Protein AF-A0A224YQB5-F1 (afdb_monomer)

Structure (mmCIF, N/CA/C/O backbone):
data_AF-A0A224YQB5-F1
#
_entry.id   AF-A0A224YQB5-F1
#
loop_
_atom_site.group_PDB
_atom_site.id
_atom_site.type_symbol
_atom_site.label_atom_id
_atom_site.label_alt_id
_atom_site.label_comp_id
_atom_site.label_asym_id
_atom_site.label_entity_id
_atom_site.label_seq_id
_atom_site.pdbx_PDB_ins_code
_atom_site.Cartn_x
_atom_site.Cartn_y
_atom_site.Cartn_z
_atom_site.occupancy
_atom_site.B_iso_or_equiv
_atom_site.auth_seq_id
_atom_site.auth_comp_id
_atom_site.auth_asym_id
_atom_site.auth_atom_id
_atom_site.pdbx_PDB_model_num
ATOM 1 N N . MET A 1 1 ? -9.795 5.577 -16.938 1.00 81.62 1 MET A N 1
ATOM 2 C CA . MET A 1 1 ? -8.375 5.188 -16.818 1.00 81.62 1 MET A CA 1
ATOM 3 C C . MET A 1 1 ? -7.504 6.435 -16.796 1.00 81.62 1 MET A C 1
ATOM 5 O O . MET A 1 1 ? -7.790 7.373 -17.534 1.00 81.62 1 MET A O 1
ATOM 9 N N . MET A 1 2 ? -6.514 6.483 -15.911 1.00 91.94 2 MET A N 1
ATOM 10 C CA . MET A 1 2 ? -5.370 7.395 -15.961 1.00 91.94 2 MET A CA 1
ATOM 11 C C . MET A 1 2 ? -4.229 6.690 -16.686 1.00 91.94 2 MET A C 1
ATOM 13 O O . MET A 1 2 ? -4.055 5.484 -16.517 1.00 91.94 2 MET A O 1
ATOM 17 N N . TYR A 1 3 ? -3.491 7.443 -17.493 1.00 94.44 3 TYR A N 1
ATOM 18 C CA . TYR A 1 3 ? -2.307 6.968 -18.189 1.00 94.44 3 TYR A CA 1
ATOM 19 C C . TYR A 1 3 ? -1.195 7.997 -18.035 1.00 94.44 3 TYR A C 1
ATOM 21 O O . TYR A 1 3 ? -1.427 9.185 -18.264 1.00 94.44 3 TYR A O 1
ATOM 29 N N . GLU A 1 4 ? -0.008 7.531 -17.672 1.00 93.75 4 GLU A N 1
ATOM 30 C CA . GLU A 1 4 ? 1.204 8.340 -17.619 1.00 93.75 4 GLU A CA 1
ATOM 31 C C . GLU A 1 4 ? 2.412 7.464 -17.960 1.00 93.75 4 GLU A C 1
ATOM 33 O O . GLU A 1 4 ? 2.457 6.288 -17.600 1.00 93.75 4 GLU A O 1
ATOM 38 N N . GLN A 1 5 ? 3.392 8.024 -18.669 1.00 95.31 5 GLN A N 1
ATOM 39 C CA . GLN A 1 5 ? 4.667 7.359 -18.913 1.00 95.31 5 GLN A CA 1
ATOM 40 C C . GLN A 1 5 ? 5.802 8.253 -18.423 1.00 95.31 5 GLN A C 1
ATOM 42 O O . GLN A 1 5 ? 6.135 9.249 -19.060 1.00 95.31 5 GLN A O 1
ATOM 47 N N . THR A 1 6 ? 6.388 7.903 -17.282 1.00 93.94 6 THR A N 1
ATOM 48 C CA . THR A 1 6 ? 7.445 8.692 -16.638 1.00 93.94 6 THR A CA 1
ATOM 49 C C . THR A 1 6 ? 8.307 7.812 -15.733 1.00 93.94 6 THR A C 1
ATOM 51 O O . THR A 1 6 ? 8.138 6.594 -15.697 1.00 93.94 6 THR A O 1
ATOM 54 N N . TYR A 1 7 ? 9.273 8.412 -15.041 1.00 93.81 7 TYR A N 1
ATOM 55 C CA . TYR A 1 7 ? 10.145 7.712 -14.110 1.00 93.81 7 TYR A CA 1
ATOM 56 C C . TYR A 1 7 ? 9.524 7.636 -12.715 1.00 93.81 7 TYR A C 1
ATOM 58 O O . TYR A 1 7 ? 9.270 8.665 -12.092 1.00 93.81 7 TYR A O 1
ATOM 66 N N . TYR A 1 8 ? 9.350 6.417 -12.209 1.00 94.19 8 TYR A N 1
ATOM 67 C CA . TYR A 1 8 ? 8.934 6.154 -10.831 1.00 94.19 8 TYR A CA 1
ATOM 68 C C . TYR A 1 8 ? 9.908 5.198 -10.156 1.00 94.19 8 TYR A C 1
ATOM 70 O O . TYR A 1 8 ? 10.579 4.403 -10.822 1.00 94.19 8 TYR A O 1
ATOM 78 N N . LYS A 1 9 ? 9.944 5.248 -8.824 1.00 94.00 9 LYS A N 1
ATOM 79 C CA . LYS A 1 9 ? 10.593 4.208 -8.032 1.00 94.00 9 LYS A CA 1
ATOM 80 C C . LYS A 1 9 ? 9.718 2.964 -8.047 1.00 94.00 9 LYS A C 1
ATOM 82 O O . LYS A 1 9 ? 8.535 3.023 -7.711 1.00 94.00 9 LYS A O 1
ATOM 87 N N . MET A 1 10 ? 10.317 1.853 -8.444 1.00 92.56 10 MET A N 1
ATOM 88 C CA . MET A 1 10 ? 9.663 0.558 -8.536 1.00 92.56 10 MET A CA 1
ATOM 89 C C . MET A 1 10 ? 10.516 -0.488 -7.821 1.00 92.56 10 MET A C 1
ATOM 91 O O . MET A 1 10 ? 11.746 -0.414 -7.832 1.00 92.56 10 MET A O 1
ATOM 95 N N . GLY A 1 11 ? 9.853 -1.466 -7.221 1.00 91.56 11 GLY A N 1
ATOM 96 C CA . GLY A 1 11 ? 10.465 -2.612 -6.562 1.00 91.56 11 GLY A CA 1
ATOM 97 C C . GLY A 1 11 ? 9.687 -3.876 -6.896 1.00 91.56 11 GLY A C 1
ATOM 98 O O . GLY A 1 11 ? 8.510 -3.823 -7.256 1.00 91.56 11 GLY A O 1
ATOM 99 N N . ARG A 1 12 ? 10.348 -5.025 -6.806 1.00 90.44 12 ARG A N 1
ATOM 100 C CA . ARG A 1 12 ? 9.719 -6.337 -6.976 1.00 90.44 12 ARG A CA 1
ATOM 101 C C . ARG A 1 12 ? 10.086 -7.203 -5.787 1.00 90.44 12 ARG A C 1
ATOM 103 O O . ARG A 1 12 ? 11.215 -7.127 -5.309 1.00 90.44 12 ARG A O 1
ATOM 110 N N . SER A 1 13 ? 9.140 -8.009 -5.334 1.00 89.38 13 SER A N 1
ATOM 111 C CA . SER A 1 13 ? 9.398 -9.078 -4.378 1.00 89.38 13 SER A CA 1
ATOM 112 C C . SER A 1 13 ? 8.951 -10.380 -5.017 1.00 89.38 13 SER A C 1
ATOM 114 O O . SER A 1 13 ? 7.765 -10.565 -5.284 1.00 89.38 13 SER A O 1
ATOM 116 N N . GLU A 1 14 ? 9.916 -11.250 -5.308 1.00 86.69 14 GLU A N 1
ATOM 117 C CA . GLU A 1 14 ? 9.634 -12.598 -5.805 1.00 86.69 14 GLU A CA 1
ATOM 118 C C . GLU A 1 14 ? 8.997 -13.455 -4.709 1.00 86.69 14 GLU A C 1
ATOM 120 O O . GLU A 1 14 ? 8.071 -14.202 -4.995 1.00 86.69 14 GLU A O 1
ATOM 125 N N . GLU A 1 15 ? 9.419 -13.270 -3.453 1.00 85.06 15 GLU A N 1
ATOM 126 C CA . GLU A 1 15 ? 8.880 -13.972 -2.283 1.00 85.06 15 GLU A CA 1
ATOM 127 C C . GLU A 1 15 ? 7.386 -13.700 -2.072 1.00 85.06 15 GLU A C 1
ATOM 129 O O . GLU A 1 15 ? 6.620 -14.621 -1.813 1.00 85.06 15 GLU A O 1
ATOM 134 N N . LEU A 1 16 ? 6.960 -12.444 -2.228 1.00 86.81 16 LEU A N 1
ATOM 135 C CA . LEU A 1 16 ? 5.549 -12.057 -2.108 1.00 86.81 16 LEU A CA 1
ATOM 136 C C . LEU A 1 16 ? 4.793 -12.149 -3.440 1.00 86.81 16 LEU A C 1
ATOM 138 O O . LEU 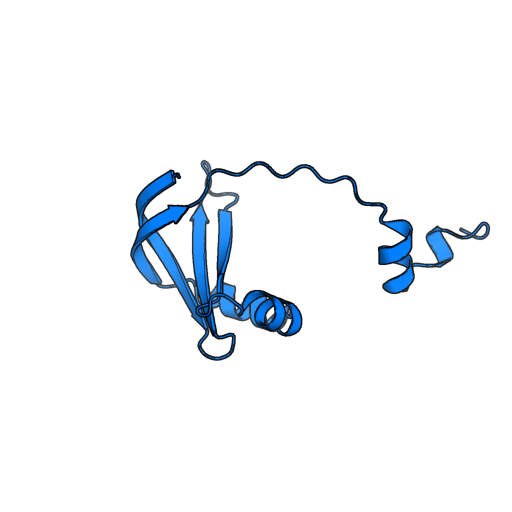A 1 16 ? 3.586 -11.937 -3.471 1.00 86.81 16 LEU A O 1
ATOM 142 N N . GLY A 1 17 ? 5.494 -12.376 -4.553 1.00 90.69 17 GLY A N 1
ATOM 143 C CA . GLY A 1 17 ? 4.897 -12.357 -5.886 1.00 90.69 17 GLY A CA 1
ATOM 144 C C . GLY A 1 17 ? 4.274 -11.005 -6.263 1.00 90.69 17 GLY A C 1
ATOM 145 O O . GLY A 1 17 ? 3.238 -10.977 -6.926 1.00 90.69 17 GLY A O 1
ATOM 146 N N . VAL A 1 18 ? 4.882 -9.880 -5.863 1.00 93.88 18 VAL A N 1
ATOM 147 C CA . VAL A 1 18 ? 4.341 -8.526 -6.112 1.00 93.88 18 VAL A CA 1
ATOM 148 C C . VAL A 1 18 ? 5.309 -7.611 -6.853 1.00 93.88 18 VAL A C 1
ATOM 150 O O . VAL A 1 18 ? 6.532 -7.677 -6.698 1.00 93.88 18 VAL A O 1
ATOM 153 N N . THR A 1 19 ? 4.731 -6.668 -7.592 1.00 92.75 19 THR A N 1
ATOM 154 C CA . THR A 1 19 ? 5.404 -5.471 -8.095 1.00 92.75 19 THR A CA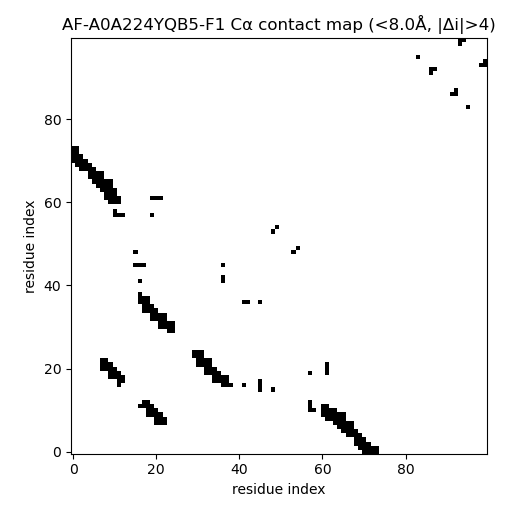 1
ATOM 155 C C . THR A 1 19 ? 4.871 -4.247 -7.357 1.00 92.75 19 THR A C 1
ATOM 157 O O . THR A 1 19 ? 3.666 -4.012 -7.319 1.00 92.75 19 THR A O 1
ATOM 160 N N . ALA A 1 20 ? 5.765 -3.446 -6.783 1.00 94.44 20 ALA A N 1
ATOM 161 C CA . ALA A 1 20 ? 5.423 -2.234 -6.052 1.00 94.44 20 ALA A CA 1
ATOM 162 C C . ALA A 1 20 ? 5.903 -0.971 -6.778 1.00 94.44 20 ALA A C 1
ATOM 164 O O . ALA A 1 20 ? 6.980 -0.961 -7.377 1.00 94.44 20 ALA A O 1
ATOM 165 N N . LEU A 1 21 ? 5.113 0.100 -6.705 1.00 94.88 21 LEU A N 1
ATOM 166 C CA . LEU A 1 21 ? 5.368 1.384 -7.360 1.00 94.88 21 LEU A CA 1
ATOM 167 C C . LEU A 1 21 ? 5.072 2.543 -6.402 1.00 94.88 21 LEU A C 1
ATOM 169 O O . LEU A 1 21 ? 3.997 2.590 -5.807 1.00 94.88 21 LEU A O 1
ATOM 173 N N . GLU A 1 22 ? 5.988 3.506 -6.300 1.00 94.81 22 GLU A N 1
ATOM 174 C CA . GLU A 1 22 ? 5.785 4.739 -5.532 1.00 94.81 22 GLU A CA 1
ATOM 175 C C . GLU A 1 22 ? 5.413 5.911 -6.455 1.00 94.81 22 GLU A C 1
ATOM 177 O O . GLU A 1 22 ? 6.186 6.294 -7.337 1.00 94.81 22 GLU A O 1
ATOM 182 N N . ILE A 1 23 ? 4.253 6.528 -6.212 1.00 93.50 23 ILE A N 1
ATOM 183 C CA . ILE A 1 23 ? 3.780 7.727 -6.917 1.00 93.50 23 ILE A CA 1
ATOM 184 C C . ILE A 1 23 ? 3.850 8.928 -5.959 1.00 93.50 23 ILE A C 1
ATOM 186 O O . ILE A 1 23 ? 3.033 9.024 -5.039 1.00 93.50 23 ILE A O 1
ATOM 190 N N . PRO A 1 24 ? 4.799 9.863 -6.135 1.00 93.19 24 PRO A N 1
ATOM 191 C CA . PRO A 1 24 ? 4.931 11.017 -5.252 1.00 93.19 24 PRO A CA 1
ATOM 192 C C . PRO A 1 24 ? 3.828 12.055 -5.494 1.00 93.19 24 PRO A C 1
ATOM 194 O O . PRO A 1 24 ? 3.514 12.399 -6.635 1.00 93.19 24 PRO A O 1
ATOM 197 N N . TYR A 1 25 ? 3.284 12.623 -4.417 1.00 93.19 25 TYR A N 1
ATOM 198 C CA . TYR A 1 25 ? 2.390 13.775 -4.502 1.00 93.19 25 TYR A CA 1
ATOM 199 C C . TYR A 1 25 ? 3.162 15.093 -4.542 1.00 93.19 25 TYR A C 1
ATOM 201 O O . TYR A 1 25 ? 4.332 15.206 -4.156 1.00 93.19 25 TYR A O 1
ATOM 209 N N . ARG A 1 26 ? 2.468 16.145 -4.984 1.00 91.88 26 ARG A N 1
ATOM 210 C CA . ARG A 1 26 ? 3.021 17.498 -5.020 1.00 91.88 26 ARG A CA 1
ATOM 211 C C . ARG A 1 26 ? 3.481 17.927 -3.624 1.00 91.88 26 ARG A C 1
ATOM 213 O O . ARG A 1 26 ? 2.735 17.838 -2.655 1.00 91.88 26 ARG A O 1
ATOM 220 N N . GLY A 1 27 ? 4.701 18.454 -3.550 1.00 89.94 27 GLY A N 1
ATOM 221 C CA . GLY A 1 27 ? 5.302 18.943 -2.308 1.00 89.94 27 GLY A CA 1
ATOM 222 C C . GLY A 1 27 ? 6.204 17.935 -1.596 1.00 89.94 27 GLY A C 1
ATOM 223 O O . GLY A 1 27 ? 6.819 18.311 -0.605 1.00 89.94 27 GLY A O 1
ATOM 224 N N . GLY A 1 28 ? 6.316 16.694 -2.090 1.00 86.88 28 GLY A N 1
ATOM 225 C CA . GLY A 1 28 ? 7.358 15.744 -1.672 1.00 86.88 28 GLY A CA 1
ATOM 226 C C . GLY A 1 28 ? 7.255 15.241 -0.229 1.00 86.88 28 GLY A C 1
ATOM 227 O O . GLY A 1 28 ? 8.214 14.675 0.282 1.00 86.88 28 GLY A O 1
ATOM 228 N N . LYS A 1 29 ? 6.118 15.465 0.439 1.00 92.19 29 LYS A N 1
ATOM 229 C CA . LYS A 1 29 ? 5.872 15.019 1.821 1.00 92.19 29 LYS A CA 1
ATOM 230 C C . LYS A 1 29 ? 5.135 13.688 1.903 1.00 92.19 29 LYS A C 1
ATOM 232 O O . LYS A 1 29 ? 5.186 13.033 2.936 1.00 92.19 29 LYS A O 1
ATOM 237 N N . THR A 1 30 ? 4.412 13.326 0.849 1.00 93.81 30 THR A N 1
ATOM 238 C CA . THR A 1 30 ? 3.591 12.120 0.792 1.00 93.81 30 THR A CA 1
ATOM 239 C C . THR A 1 30 ? 3.716 11.470 -0.577 1.00 93.81 30 THR A C 1
ATOM 241 O O . THR A 1 30 ? 3.921 12.140 -1.595 1.00 93.81 30 THR A O 1
ATOM 244 N N . SER A 1 31 ? 3.562 10.156 -0.599 1.00 94.19 31 SER A N 1
ATOM 245 C CA . SER A 1 31 ? 3.493 9.348 -1.807 1.00 94.19 31 SER A CA 1
ATOM 246 C C . SER A 1 31 ? 2.440 8.259 -1.634 1.00 94.19 31 SER A C 1
ATOM 248 O O . SER A 1 31 ? 2.059 7.907 -0.517 1.00 94.19 31 SER A O 1
ATOM 250 N N . MET A 1 32 ? 1.918 7.772 -2.753 1.00 93.81 32 MET A N 1
ATOM 251 C CA . MET A 1 32 ? 1.063 6.596 -2.808 1.00 93.81 32 MET A CA 1
ATOM 252 C C . MET A 1 32 ? 1.928 5.394 -3.180 1.00 93.81 32 MET A C 1
ATOM 254 O O . MET A 1 32 ? 2.559 5.396 -4.236 1.00 93.81 32 MET A O 1
ATOM 258 N N . LEU A 1 33 ? 1.939 4.373 -2.323 1.00 94.25 33 LEU A N 1
ATOM 259 C CA . LEU A 1 33 ? 2.530 3.076 -2.629 1.00 94.25 33 LEU A CA 1
ATOM 260 C C . LEU A 1 33 ? 1.447 2.161 -3.200 1.00 94.25 33 LEU A C 1
ATOM 262 O O . LEU A 1 33 ? 0.457 1.878 -2.530 1.00 94.25 33 LEU A O 1
ATOM 266 N N . ILE A 1 34 ? 1.641 1.700 -4.431 1.00 94.25 34 ILE A N 1
ATOM 267 C CA . ILE A 1 34 ? 0.781 0.702 -5.070 1.00 94.25 34 ILE A CA 1
ATOM 268 C C . ILE A 1 34 ? 1.505 -0.636 -5.015 1.00 94.25 34 ILE A C 1
ATOM 270 O O . ILE A 1 34 ? 2.623 -0.737 -5.512 1.00 94.25 34 ILE A O 1
ATOM 274 N N . ILE A 1 35 ? 0.860 -1.648 -4.439 1.00 94.38 35 ILE A N 1
ATOM 275 C CA . ILE A 1 35 ? 1.332 -3.035 -4.425 1.00 94.38 35 ILE A CA 1
ATOM 276 C C . ILE A 1 35 ? 0.418 -3.819 -5.363 1.00 94.38 35 ILE A C 1
ATOM 278 O O . ILE A 1 35 ? -0.780 -3.929 -5.116 1.00 94.38 35 ILE A O 1
ATOM 282 N N . LEU A 1 36 ? 0.976 -4.306 -6.466 1.00 94.19 36 LEU A N 1
ATOM 283 C CA . LEU A 1 36 ? 0.254 -5.051 -7.487 1.00 94.19 36 LEU A CA 1
ATOM 284 C C . LEU A 1 36 ? 0.708 -6.518 -7.454 1.00 94.19 36 LEU A C 1
ATOM 286 O O . LEU A 1 36 ? 1.880 -6.780 -7.744 1.00 94.19 36 LEU A O 1
ATOM 290 N N . PRO A 1 37 ? -0.183 -7.469 -7.125 1.00 95.50 37 PRO A N 1
ATOM 291 C CA . PRO A 1 37 ? 0.098 -8.891 -7.284 1.00 95.50 37 PRO A CA 1
ATOM 292 C C . PRO A 1 37 ? 0.447 -9.220 -8.738 1.00 95.50 37 PRO A C 1
ATOM 294 O O . PRO A 1 37 ? -0.161 -8.688 -9.669 1.00 95.50 37 PRO A O 1
ATOM 297 N N . ASN A 1 38 ? 1.426 -10.100 -8.944 1.00 93.31 38 ASN A N 1
ATOM 298 C CA . ASN A 1 38 ? 1.794 -10.562 -10.284 1.00 93.31 38 ASN A CA 1
ATOM 299 C C . ASN A 1 38 ? 0.718 -11.494 -10.874 1.00 93.31 38 ASN A C 1
ATOM 301 O O . ASN A 1 38 ? 0.581 -11.582 -12.094 1.00 93.31 38 ASN A O 1
ATOM 305 N N . GLU A 1 39 ? -0.049 -12.166 -10.013 1.00 93.12 39 GLU A N 1
ATOM 306 C CA . GLU A 1 39 ? -1.163 -13.038 -10.380 1.00 93.12 39 GLU A CA 1
ATOM 307 C C . GLU A 1 39 ? -2.512 -12.338 -10.184 1.00 93.12 39 GLU A C 1
ATOM 309 O O . GLU A 1 39 ? -2.723 -11.633 -9.198 1.00 93.12 39 GLU A O 1
ATOM 314 N N . VAL A 1 40 ? -3.457 -12.569 -11.101 1.00 89.75 40 VAL A N 1
ATOM 315 C CA . VAL A 1 40 ? -4.780 -11.912 -11.082 1.00 89.75 40 VAL A CA 1
ATOM 316 C C . VAL A 1 40 ? -5.577 -12.255 -9.819 1.00 89.75 40 VAL A C 1
ATOM 318 O O . VAL A 1 40 ? -6.216 -11.379 -9.244 1.00 89.75 40 VAL A O 1
ATOM 321 N N . GLU A 1 41 ? -5.508 -13.505 -9.359 1.00 90.31 41 GLU A N 1
ATOM 322 C CA . GLU A 1 41 ? -6.172 -13.978 -8.133 1.00 90.31 41 GLU A CA 1
ATOM 323 C C . GLU A 1 41 ? -5.229 -13.967 -6.911 1.00 90.31 41 GLU A C 1
ATOM 325 O O . GLU A 1 41 ? -5.531 -14.548 -5.872 1.00 90.31 41 GLU A O 1
ATOM 330 N N . GLY A 1 42 ? -4.088 -13.274 -7.007 1.00 90.25 42 GLY A N 1
ATOM 331 C CA . GLY A 1 42 ? -3.044 -13.276 -5.978 1.00 90.25 42 GLY A CA 1
ATOM 332 C C . GLY A 1 42 ? -3.290 -12.340 -4.791 1.00 90.25 42 GLY A C 1
ATOM 333 O O . GLY A 1 42 ? -2.521 -12.370 -3.835 1.00 90.25 42 GLY A O 1
ATOM 334 N N . LEU A 1 43 ? -4.334 -11.501 -4.814 1.00 92.75 43 LEU A N 1
ATOM 335 C CA . LEU A 1 43 ? -4.523 -10.458 -3.795 1.00 92.75 43 LEU A CA 1
ATOM 336 C C . LEU A 1 43 ? -4.682 -11.027 -2.376 1.00 92.75 43 LEU A C 1
ATOM 338 O O . LEU A 1 43 ? -4.003 -10.555 -1.473 1.00 92.75 43 LEU A O 1
ATOM 342 N N . SER A 1 44 ? -5.501 -12.069 -2.196 1.00 91.81 44 SER A N 1
ATOM 343 C CA . SER A 1 44 ? -5.706 -12.692 -0.877 1.00 91.81 44 SER A CA 1
ATOM 344 C C . SER A 1 44 ? -4.402 -13.249 -0.305 1.00 91.81 44 SER A C 1
ATOM 346 O O . SER A 1 44 ? -4.112 -13.063 0.870 1.00 91.81 44 SER A O 1
ATOM 348 N N . GLN A 1 45 ? -3.581 -13.887 -1.146 1.00 89.88 45 GLN A N 1
ATOM 349 C CA . GLN A 1 45 ? -2.290 -14.424 -0.712 1.00 89.88 45 GLN A CA 1
ATOM 350 C C . GLN A 1 45 ? -1.346 -13.300 -0.288 1.00 89.88 45 GLN A C 1
ATOM 352 O O . GLN A 1 45 ? -0.640 -13.427 0.709 1.00 89.88 45 GLN A O 1
ATOM 357 N N . VAL A 1 46 ? -1.343 -12.188 -1.028 1.00 92.12 46 VAL A N 1
ATOM 358 C CA . VAL A 1 46 ? -0.546 -11.016 -0.668 1.00 92.12 46 VAL A CA 1
ATOM 359 C C . VAL A 1 46 ? -1.006 -10.447 0.670 1.00 92.12 46 VAL A C 1
ATOM 361 O O . VAL A 1 46 ? -0.152 -10.175 1.503 1.00 92.12 46 VAL A O 1
ATOM 364 N N . GLU A 1 47 ? -2.313 -10.307 0.904 1.00 92.38 47 GLU A N 1
ATOM 365 C CA . GLU A 1 47 ? -2.869 -9.809 2.172 1.00 92.38 47 GLU A CA 1
ATOM 366 C C . GLU A 1 47 ? -2.466 -10.685 3.368 1.00 92.38 47 GLU A C 1
ATOM 368 O O . GLU A 1 47 ? -2.004 -10.150 4.377 1.00 92.38 47 GLU A O 1
ATOM 373 N N . ASP A 1 48 ? -2.533 -12.012 3.231 1.00 90.75 48 ASP A N 1
ATOM 374 C CA . ASP A 1 48 ? -2.159 -12.957 4.293 1.00 90.75 48 ASP A CA 1
ATOM 375 C C . ASP A 1 48 ? -0.664 -12.897 4.653 1.00 90.75 48 ASP A C 1
ATOM 377 O O . ASP A 1 48 ? -0.279 -13.085 5.809 1.00 90.75 48 ASP A O 1
ATOM 381 N N . HIS A 1 49 ? 0.196 -12.612 3.671 1.00 88.69 49 HIS A N 1
ATOM 382 C CA . HIS A 1 49 ? 1.649 -12.531 3.856 1.00 88.69 49 HIS A CA 1
ATOM 383 C C . HIS A 1 49 ? 2.146 -11.093 4.078 1.00 88.69 49 HIS A C 1
ATOM 385 O O . HIS A 1 49 ? 3.350 -10.876 4.276 1.00 88.69 49 HIS A O 1
ATOM 391 N N . LEU A 1 50 ? 1.257 -10.093 4.072 1.00 90.06 50 LEU A N 1
ATOM 392 C CA . LEU A 1 50 ? 1.619 -8.688 4.237 1.00 90.06 50 LEU A CA 1
ATOM 393 C C . LEU A 1 50 ? 1.850 -8.353 5.714 1.00 90.06 50 LEU A C 1
ATOM 395 O O . LEU A 1 50 ? 1.018 -7.772 6.406 1.00 90.06 50 LEU A O 1
ATOM 399 N N . THR A 1 51 ? 3.038 -8.696 6.199 1.00 91.62 51 THR A N 1
ATOM 400 C CA . THR A 1 51 ? 3.499 -8.311 7.535 1.00 91.62 51 THR A CA 1
ATOM 401 C C . THR A 1 51 ? 4.203 -6.952 7.516 1.00 91.62 51 THR A C 1
ATOM 403 O O . THR A 1 51 ? 4.684 -6.488 6.480 1.00 91.62 51 THR A O 1
ATOM 406 N N . SER A 1 52 ? 4.331 -6.317 8.687 1.00 91.06 52 SER A N 1
ATOM 407 C CA . SER A 1 52 ? 5.090 -5.062 8.842 1.00 91.06 52 SER A CA 1
ATOM 408 C C . SER A 1 52 ? 6.539 -5.184 8.341 1.00 91.06 52 SER A C 1
ATOM 410 O O . SER A 1 52 ? 7.059 -4.278 7.688 1.00 91.06 52 SER A O 1
ATOM 412 N N . GLN A 1 53 ? 7.172 -6.336 8.587 1.00 90.88 53 GLN A N 1
ATOM 413 C CA . GLN A 1 53 ? 8.530 -6.623 8.129 1.00 90.88 53 GLN A CA 1
ATOM 414 C C . GLN A 1 53 ? 8.594 -6.695 6.598 1.00 90.88 53 GLN A C 1
ATOM 416 O O . GLN A 1 53 ? 9.378 -5.974 5.981 1.00 90.88 53 GLN A O 1
ATOM 421 N N . ASN A 1 54 ? 7.703 -7.482 5.990 1.00 90.25 54 ASN A N 1
ATOM 422 C CA . ASN A 1 54 ? 7.632 -7.661 4.540 1.00 90.25 54 ASN A CA 1
ATOM 423 C C . ASN A 1 54 ? 7.347 -6.341 3.816 1.00 90.25 54 ASN A C 1
ATOM 425 O O . ASN A 1 54 ? 7.956 -6.042 2.789 1.00 90.25 54 ASN A O 1
ATOM 429 N N . LEU A 1 55 ? 6.468 -5.509 4.382 1.00 90.69 55 LEU A N 1
ATOM 430 C CA . LEU A 1 55 ? 6.184 -4.177 3.858 1.00 90.69 55 LEU A CA 1
ATOM 431 C C . LEU A 1 55 ? 7.404 -3.248 3.951 1.00 90.69 55 LEU A C 1
ATOM 433 O O . LEU A 1 55 ? 7.713 -2.542 2.992 1.00 90.69 55 LEU A O 1
ATOM 437 N N . SER A 1 56 ? 8.110 -3.253 5.084 1.00 90.88 56 SER A N 1
ATOM 438 C CA . SER A 1 56 ? 9.321 -2.448 5.284 1.00 90.88 56 SER A CA 1
ATOM 439 C C . SER A 1 56 ? 10.419 -2.823 4.289 1.00 90.88 56 SER A C 1
ATOM 441 O O . SER A 1 56 ? 11.043 -1.951 3.682 1.00 90.88 56 SER A O 1
ATOM 443 N N . ASP A 1 57 ? 10.625 -4.119 4.062 1.00 90.19 57 ASP A N 1
ATOM 444 C CA . ASP A 1 57 ? 11.623 -4.607 3.113 1.00 90.19 57 ASP A CA 1
ATOM 445 C C . ASP A 1 57 ? 11.220 -4.314 1.663 1.00 90.19 57 ASP A C 1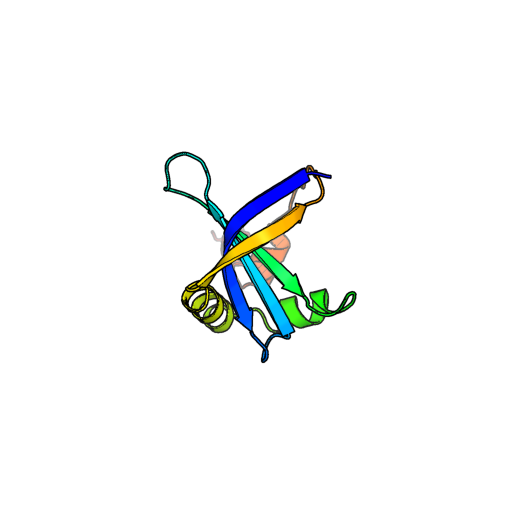
ATOM 447 O O . ASP A 1 57 ? 12.052 -3.858 0.874 1.00 90.19 57 ASP A O 1
ATOM 451 N N . LEU A 1 58 ? 9.931 -4.431 1.328 1.00 90.19 58 LEU A N 1
ATOM 452 C CA . LEU A 1 58 ? 9.403 -3.992 0.037 1.00 90.19 58 LEU A CA 1
ATOM 453 C C . LEU A 1 58 ? 9.663 -2.499 -0.205 1.00 90.19 58 LEU A C 1
ATOM 455 O O . LEU A 1 58 ? 10.111 -2.133 -1.290 1.00 90.19 58 LEU A O 1
ATOM 459 N N . MET A 1 59 ? 9.448 -1.644 0.802 1.00 89.62 59 MET A N 1
ATOM 460 C CA . MET A 1 59 ? 9.722 -0.205 0.707 1.00 89.62 59 MET A CA 1
ATOM 461 C C . MET A 1 59 ? 11.212 0.100 0.515 1.00 89.62 59 MET A C 1
ATOM 463 O O . MET A 1 59 ? 11.555 0.981 -0.271 1.00 89.62 59 MET A O 1
ATOM 467 N N . LYS A 1 60 ? 12.115 -0.636 1.176 1.00 88.69 60 LYS A N 1
ATOM 468 C CA . LYS A 1 60 ? 13.570 -0.494 0.965 1.00 88.69 60 LYS A CA 1
ATOM 469 C C . LYS A 1 60 ? 13.989 -0.898 -0.451 1.00 88.69 60 LYS A C 1
ATOM 471 O O . LYS A 1 60 ? 14.906 -0.302 -1.013 1.00 88.69 60 LYS A O 1
ATOM 476 N N . ASN A 1 61 ? 13.292 -1.867 -1.041 1.00 86.94 61 ASN A N 1
ATOM 477 C CA . ASN A 1 61 ? 13.541 -2.339 -2.401 1.00 86.94 61 ASN A CA 1
ATOM 478 C C . ASN A 1 61 ? 13.038 -1.372 -3.493 1.00 86.94 61 ASN A C 1
ATOM 480 O O . ASN A 1 61 ? 13.371 -1.568 -4.663 1.00 86.94 61 ASN A O 1
ATOM 484 N N . LEU A 1 62 ? 12.306 -0.302 -3.147 1.00 86.69 62 LEU A N 1
ATOM 485 C CA . LEU A 1 62 ? 11.896 0.782 -4.060 1.00 86.69 62 LEU A CA 1
ATOM 486 C C . LEU A 1 62 ? 13.071 1.715 -4.402 1.00 86.69 62 LEU A C 1
ATOM 488 O O . LEU A 1 62 ? 13.035 2.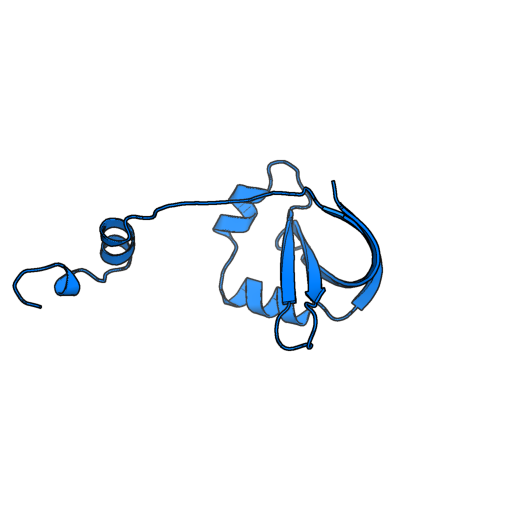927 -4.180 1.00 86.69 62 LEU A O 1
ATOM 492 N N . SER A 1 63 ? 14.151 1.151 -4.927 1.00 77.94 63 SER A N 1
ATOM 493 C CA . SER A 1 63 ? 15.400 1.869 -5.191 1.00 77.94 63 SER A CA 1
ATOM 494 C C . SER A 1 63 ? 15.596 2.207 -6.669 1.00 77.94 63 SER A C 1
ATOM 496 O O . SER A 1 63 ? 16.342 3.131 -6.996 1.00 77.94 63 SER A O 1
ATOM 498 N N . ILE A 1 64 ? 14.908 1.506 -7.575 1.00 79.38 64 ILE A N 1
ATOM 499 C CA . ILE A 1 64 ? 15.140 1.631 -9.013 1.00 79.38 64 ILE A CA 1
ATOM 500 C C . ILE A 1 64 ? 14.149 2.629 -9.617 1.00 79.38 64 ILE A C 1
ATOM 502 O O . ILE A 1 64 ? 12.956 2.349 -9.746 1.00 79.38 64 ILE A O 1
ATOM 506 N N . CYS A 1 65 ? 14.657 3.786 -10.045 1.00 88.31 65 CYS A N 1
ATOM 507 C CA . CYS A 1 65 ? 13.910 4.707 -10.899 1.00 88.31 65 CYS A CA 1
ATOM 508 C C . CYS A 1 65 ? 13.860 4.156 -12.328 1.00 88.31 65 CYS A C 1
ATOM 510 O O . CYS A 1 65 ? 14.873 4.131 -13.027 1.00 88.31 65 CYS A O 1
ATOM 512 N N . THR A 1 66 ? 12.681 3.737 -12.781 1.00 90.56 66 THR A N 1
ATOM 513 C CA . THR A 1 66 ? 12.480 3.169 -14.124 1.00 90.56 66 THR A CA 1
ATOM 514 C C . THR A 1 66 ? 11.425 3.940 -14.897 1.00 90.56 66 THR A C 1
ATOM 516 O O . THR A 1 66 ? 10.499 4.483 -14.302 1.00 90.56 66 THR A O 1
ATOM 519 N N . ASN A 1 67 ? 11.563 3.995 -16.227 1.00 94.31 67 ASN A N 1
ATOM 520 C CA . ASN A 1 67 ? 10.519 4.537 -17.092 1.00 94.31 67 ASN A CA 1
ATOM 521 C C . ASN A 1 67 ? 9.353 3.537 -17.139 1.00 94.31 67 ASN A C 1
ATOM 523 O O . ASN A 1 67 ? 9.482 2.457 -17.717 1.00 94.31 67 ASN A O 1
ATOM 527 N N . VAL A 1 68 ? 8.237 3.884 -16.509 1.00 93.75 68 VAL A N 1
ATOM 528 C CA . VAL A 1 68 ? 7.067 3.018 -16.343 1.00 93.75 68 VAL A CA 1
ATOM 529 C C . VAL A 1 68 ? 5.907 3.586 -17.146 1.00 93.75 68 VAL A C 1
ATOM 531 O O . VAL A 1 68 ? 5.631 4.781 -17.090 1.00 93.75 68 VAL A O 1
ATOM 534 N N . LYS A 1 69 ? 5.200 2.708 -17.863 1.00 95.31 69 LYS A N 1
ATOM 535 C CA . LYS A 1 69 ? 3.889 2.996 -18.456 1.00 95.31 69 LYS A CA 1
ATOM 536 C C . LYS A 1 69 ? 2.811 2.641 -17.436 1.00 95.31 69 LYS A C 1
ATOM 538 O O . LYS A 1 69 ? 2.456 1.473 -17.293 1.00 95.31 69 LYS A O 1
ATOM 543 N N . LEU A 1 70 ? 2.330 3.637 -16.703 1.00 94.06 70 LEU A N 1
ATOM 544 C CA . LEU A 1 70 ? 1.335 3.471 -15.653 1.00 94.06 70 LEU A CA 1
ATOM 545 C C . LEU A 1 70 ? -0.076 3.549 -16.242 1.00 94.06 70 LEU A C 1
ATOM 547 O O . LEU A 1 70 ? -0.452 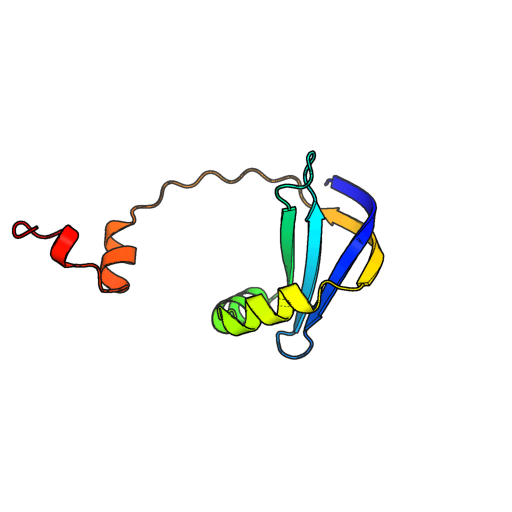4.558 -16.836 1.00 94.06 70 LEU A O 1
ATOM 551 N N . TYR A 1 71 ? -0.870 2.505 -16.012 1.00 95.00 71 TYR A N 1
ATOM 552 C CA . TYR A 1 71 ? -2.304 2.479 -16.285 1.00 95.00 71 TYR A CA 1
ATOM 553 C C . TYR A 1 71 ? -3.040 2.282 -14.964 1.00 95.00 71 TYR A C 1
ATOM 555 O O . TYR A 1 71 ? -3.023 1.190 -14.405 1.00 95.00 71 TYR A O 1
ATOM 563 N N . LEU A 1 72 ? -3.681 3.336 -14.460 1.00 94.19 72 LEU A N 1
ATOM 564 C CA . LEU A 1 72 ? -4.353 3.303 -13.161 1.00 94.19 72 LEU A CA 1
ATOM 565 C C . LEU A 1 72 ? -5.853 3.589 -13.322 1.00 94.19 72 LEU A C 1
ATOM 567 O O . LEU A 1 72 ? -6.225 4.598 -13.935 1.00 94.19 72 LEU A O 1
ATOM 571 N N . PRO A 1 73 ? -6.754 2.740 -12.806 1.00 94.25 73 PRO A N 1
ATOM 572 C CA . PRO A 1 73 ? -8.175 3.055 -12.768 1.00 94.25 73 PRO A CA 1
ATOM 573 C C . PRO A 1 73 ? -8.435 4.349 -11.992 1.00 94.25 73 PRO A C 1
ATOM 575 O O . PRO A 1 73 ? -7.835 4.599 -10.953 1.00 94.25 73 PRO A O 1
ATOM 578 N N . LYS A 1 74 ? -9.353 5.181 -12.495 1.00 93.31 74 LYS A N 1
ATOM 579 C CA . LYS A 1 74 ? -9.884 6.293 -11.697 1.00 93.31 74 LYS A CA 1
ATOM 580 C C . LYS A 1 74 ? -10.970 5.705 -10.817 1.00 93.31 74 LYS A C 1
ATOM 582 O O . LYS A 1 74 ? -11.967 5.232 -11.356 1.00 93.31 74 LYS A O 1
ATOM 587 N N . PHE A 1 75 ? -10.777 5.734 -9.509 1.00 92.44 75 PHE A N 1
ATOM 588 C CA . PHE A 1 75 ? -11.763 5.250 -8.556 1.00 92.44 75 PHE A CA 1
ATOM 589 C C . PHE A 1 75 ? -11.973 6.271 -7.442 1.00 92.44 75 PHE A C 1
ATOM 591 O O . PHE A 1 75 ? -11.130 7.132 -7.186 1.00 92.44 75 PHE A O 1
ATOM 598 N N . LYS A 1 76 ? -13.133 6.168 -6.802 1.00 93.19 76 LYS A N 1
ATOM 599 C CA . LYS A 1 76 ? -13.478 6.873 -5.575 1.00 93.19 76 LYS A CA 1
ATOM 600 C C . LYS A 1 76 ? -14.042 5.822 -4.629 1.00 93.19 76 LYS A C 1
ATOM 602 O O . LYS A 1 76 ? -14.938 5.084 -5.028 1.00 93.19 76 LYS A O 1
ATOM 607 N N . LEU A 1 77 ? -13.496 5.745 -3.423 1.00 91.81 77 LEU A N 1
ATOM 608 C CA . LEU A 1 77 ? -13.946 4.828 -2.384 1.00 91.81 77 LEU A CA 1
ATOM 609 C C . LEU A 1 77 ? -14.457 5.653 -1.206 1.00 91.81 77 LEU A C 1
ATOM 611 O O . LEU A 1 77 ? -13.761 6.548 -0.732 1.00 91.81 77 LEU A O 1
ATOM 615 N N . GLU A 1 78 ? -15.666 5.351 -0.750 1.00 94.44 78 GLU A N 1
ATOM 616 C CA . GLU A 1 78 ? -16.244 5.892 0.477 1.00 94.44 78 GLU A CA 1
ATOM 617 C C . GLU A 1 78 ? -16.770 4.712 1.289 1.00 94.44 78 GLU A C 1
ATOM 619 O O . GLU A 1 78 ? -17.534 3.895 0.774 1.00 94.44 78 GLU A O 1
ATOM 624 N N . GLN A 1 79 ? -16.329 4.595 2.539 1.00 92.12 79 GLN A N 1
ATOM 625 C CA . GLN A 1 79 ? -16.727 3.507 3.423 1.00 92.12 79 GLN A CA 1
ATOM 626 C C . GLN A 1 79 ? -16.914 4.038 4.842 1.00 92.12 79 GLN A C 1
ATOM 628 O O . GLN A 1 79 ? -16.093 4.805 5.344 1.00 92.12 79 GLN A O 1
ATOM 633 N N . THR A 1 80 ? -17.993 3.611 5.492 1.00 93.94 80 THR A N 1
ATOM 634 C CA . THR A 1 80 ? -18.196 3.784 6.932 1.00 93.94 80 THR A CA 1
ATOM 635 C C . THR A 1 80 ? -17.853 2.467 7.614 1.00 93.94 80 THR A C 1
ATOM 637 O O . THR A 1 80 ? -18.380 1.424 7.231 1.00 93.94 80 THR A O 1
ATOM 640 N N . LEU A 1 81 ? -16.954 2.510 8.595 1.00 91.50 81 LEU A N 1
ATOM 641 C CA . LEU A 1 81 ? -16.485 1.337 9.330 1.00 91.50 81 LEU A CA 1
ATOM 642 C C . LEU A 1 81 ? -16.951 1.430 10.785 1.00 91.50 81 LEU A C 1
ATOM 644 O O . LEU A 1 81 ? -16.663 2.423 11.454 1.00 91.50 81 LEU A O 1
ATOM 648 N N . ASP A 1 82 ? -17.635 0.396 11.277 1.00 91.75 82 ASP A N 1
ATOM 649 C CA . ASP A 1 82 ? -17.803 0.197 12.718 1.00 91.75 82 ASP A CA 1
ATOM 650 C C . ASP A 1 82 ? -16.558 -0.510 13.256 1.00 91.75 82 ASP A C 1
ATOM 652 O O . ASP A 1 82 ? -16.321 -1.691 13.000 1.00 91.75 82 ASP A O 1
ATOM 656 N N . LEU A 1 83 ? -15.731 0.245 13.976 1.00 93.31 83 LEU A N 1
ATOM 657 C CA . LEU A 1 83 ? -14.458 -0.244 14.490 1.00 93.31 83 LEU A CA 1
ATOM 658 C C . LEU A 1 83 ? -14.596 -1.032 15.790 1.00 93.31 83 LEU A C 1
ATOM 660 O O . LEU A 1 83 ? -13.612 -1.645 16.198 1.00 93.31 83 LEU A O 1
ATOM 664 N N . LYS A 1 84 ? -15.766 -1.037 16.447 1.00 92.56 84 LYS A N 1
ATOM 665 C CA . LYS A 1 84 ? -15.920 -1.697 17.749 1.00 92.56 84 LYS A CA 1
ATOM 666 C C . LYS A 1 84 ? -15.531 -3.170 17.658 1.00 92.56 84 LYS A C 1
ATOM 668 O O . LYS A 1 84 ? -14.653 -3.611 18.389 1.00 92.56 84 LYS A O 1
ATOM 673 N N . GLY A 1 85 ? -16.119 -3.901 16.709 1.00 92.31 85 GLY A N 1
ATOM 674 C CA . GLY A 1 85 ? -15.828 -5.323 16.509 1.00 92.31 85 GLY A CA 1
ATOM 675 C C . GLY A 1 85 ? -14.355 -5.590 16.188 1.00 92.31 85 GLY A C 1
ATOM 676 O O . GLY A 1 85 ? -13.743 -6.462 16.799 1.00 92.31 85 GLY A O 1
ATOM 677 N N . THR A 1 86 ? -13.765 -4.804 15.284 1.00 93.50 86 THR A N 1
ATOM 678 C CA . THR A 1 86 ? -12.358 -4.950 14.881 1.00 93.50 86 THR A CA 1
ATOM 679 C C . THR A 1 86 ? -11.396 -4.673 16.034 1.00 93.50 86 THR A C 1
ATOM 681 O O . THR A 1 86 ? -10.460 -5.434 16.251 1.00 93.50 86 THR A O 1
ATOM 684 N N . LEU A 1 87 ? -11.619 -3.599 16.795 1.00 94.06 87 LEU A N 1
ATOM 685 C CA . LEU A 1 87 ? -10.761 -3.220 17.919 1.00 94.06 87 LEU A CA 1
ATOM 686 C C . LEU A 1 87 ? -10.868 -4.235 19.065 1.00 94.06 87 LEU A C 1
ATOM 688 O O . LEU A 1 87 ? -9.838 -4.632 19.604 1.00 94.06 87 LEU A O 1
ATOM 692 N N . THR A 1 88 ? -12.075 -4.726 19.371 1.00 93.38 88 THR A N 1
ATOM 693 C CA . THR A 1 88 ? -12.278 -5.825 20.332 1.00 93.38 88 THR A CA 1
ATOM 694 C C . THR A 1 88 ? -11.560 -7.097 19.878 1.00 93.38 88 THR A C 1
ATOM 696 O O . THR A 1 88 ? -10.829 -7.683 20.665 1.00 93.38 88 THR A O 1
ATOM 699 N N . ALA A 1 89 ? -11.657 -7.486 18.600 1.00 92.94 89 ALA A N 1
ATOM 700 C CA . ALA A 1 89 ? -10.934 -8.648 18.068 1.00 92.94 89 ALA A CA 1
ATOM 701 C C . ALA A 1 89 ? -9.399 -8.496 18.118 1.00 92.94 89 ALA A C 1
ATOM 703 O O . ALA A 1 89 ? -8.684 -9.494 18.166 1.00 92.94 89 ALA A O 1
ATOM 704 N N . MET A 1 90 ? -8.889 -7.259 18.139 1.00 93.06 90 MET A N 1
ATOM 705 C CA . MET A 1 90 ? -7.470 -6.951 18.366 1.00 93.06 90 MET A CA 1
ATOM 706 C C . MET A 1 90 ? -7.089 -6.874 19.858 1.00 93.06 90 MET A C 1
ATOM 708 O O . MET A 1 90 ? -5.945 -6.552 20.175 1.00 93.06 90 MET A O 1
ATOM 712 N N . GLY A 1 91 ? -8.017 -7.163 20.776 1.00 92.62 91 GLY A N 1
ATOM 713 C CA . GLY A 1 91 ? -7.797 -7.179 22.226 1.00 92.62 91 GLY A CA 1
ATOM 714 C C . GLY A 1 91 ? -8.081 -5.854 22.939 1.00 92.62 91 GLY A C 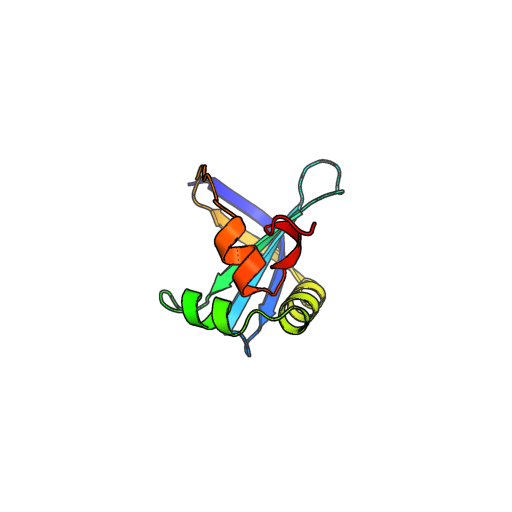1
ATOM 715 O O . GLY A 1 91 ? -7.818 -5.733 24.133 1.00 92.62 91 GLY A O 1
ATOM 716 N N . ILE A 1 92 ? -8.620 -4.847 22.243 1.00 92.62 92 ILE A N 1
ATOM 717 C CA . ILE A 1 92 ? -9.038 -3.574 22.846 1.00 92.62 92 ILE A CA 1
ATOM 718 C C . ILE A 1 92 ? -10.496 -3.721 23.281 1.00 92.62 92 ILE A C 1
ATOM 720 O O . ILE A 1 92 ? -11.422 -3.324 22.573 1.00 92.62 92 ILE A O 1
ATOM 724 N N . GLU A 1 93 ? -10.702 -4.350 24.433 1.00 90.25 93 GLU A N 1
ATOM 725 C CA . GLU A 1 93 ? -12.038 -4.662 24.952 1.00 90.25 93 GLU A CA 1
ATOM 726 C C . GLU A 1 93 ? -12.484 -3.649 26.010 1.00 90.25 93 GLU A C 1
ATOM 728 O O . GLU A 1 93 ? -13.585 -3.105 25.906 1.00 90.25 93 GLU A O 1
ATOM 733 N N . ASP A 1 94 ? -11.598 -3.324 26.961 1.00 89.31 94 ASP A N 1
ATOM 734 C CA . ASP A 1 94 ? -11.886 -2.477 28.128 1.00 89.31 94 ASP A CA 1
ATOM 735 C C . ASP A 1 94 ? -12.495 -1.127 27.745 1.00 89.31 94 ASP A C 1
ATOM 737 O O . ASP A 1 94 ? -13.478 -0.701 28.349 1.00 89.31 94 ASP A O 1
ATOM 741 N N . PHE A 1 95 ? -11.983 -0.505 26.677 1.00 88.88 95 PHE A N 1
ATOM 742 C CA . PHE A 1 95 ? -12.445 0.786 26.154 1.00 88.88 95 PHE A CA 1
ATOM 743 C C . PHE A 1 95 ? -13.942 0.809 25.797 1.00 88.88 95 PHE A C 1
ATOM 745 O O . PHE A 1 95 ? -14.566 1.868 25.773 1.00 88.88 95 PHE A O 1
ATOM 752 N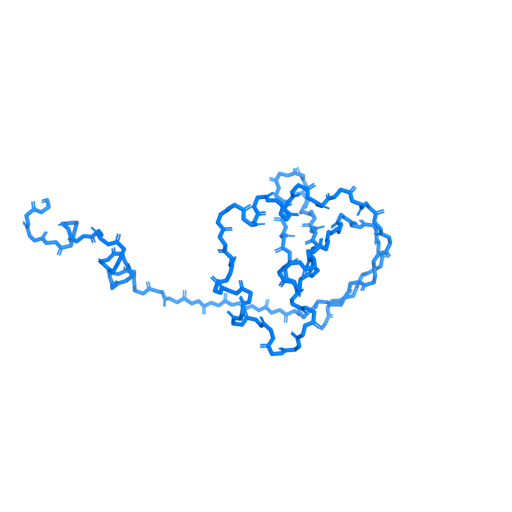 N . PHE A 1 96 ? -14.532 -0.353 25.505 1.00 88.81 96 PHE A N 1
ATOM 753 C CA . PHE A 1 96 ? -15.942 -0.489 25.138 1.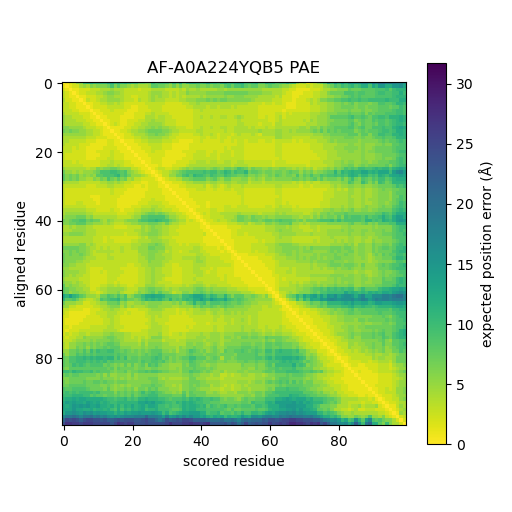00 88.81 96 PHE A CA 1
ATOM 754 C C . PHE A 1 96 ? -16.816 -1.039 26.268 1.00 88.81 96 PHE A C 1
ATOM 756 O O . PHE A 1 96 ? -18.009 -1.284 26.049 1.00 88.81 96 PHE A O 1
ATOM 763 N N . THR A 1 97 ? -16.244 -1.247 27.455 1.00 87.38 97 THR A N 1
ATOM 764 C CA . THR A 1 97 ? -16.964 -1.704 28.643 1.00 87.38 97 THR A CA 1
ATOM 765 C C . THR A 1 97 ? -17.337 -0.529 29.552 1.00 87.38 97 THR A C 1
ATOM 767 O O . THR A 1 97 ? -16.690 0.515 29.523 1.00 87.38 97 THR A O 1
ATOM 770 N N . PRO A 1 98 ? -18.362 -0.675 30.411 1.00 79.88 98 PRO A N 1
ATOM 771 C CA . PRO A 1 98 ? -18.728 0.353 31.388 1.00 79.88 98 PRO A CA 1
ATOM 772 C C . PRO A 1 98 ? -17.669 0.632 32.467 1.00 79.88 98 PRO A C 1
ATOM 774 O O . PRO A 1 98 ? -17.889 1.517 33.288 1.00 79.88 98 PRO A O 1
ATOM 777 N N . GLN A 1 99 ? -16.586 -0.152 32.527 1.00 71.19 99 GLN A N 1
ATOM 778 C CA . GLN A 1 99 ? -15.488 0.027 33.483 1.00 71.19 99 GLN A CA 1
ATOM 779 C C . GLN A 1 99 ? -14.329 0.882 32.937 1.00 71.19 99 GLN A C 1
ATOM 781 O O . GLN A 1 99 ? -13.327 1.023 33.637 1.00 71.19 99 GLN A O 1
ATOM 786 N N . ALA A 1 100 ? -14.466 1.423 31.719 1.00 58.09 100 ALA A N 1
ATOM 787 C CA . ALA A 1 100 ? -13.512 2.349 31.109 1.00 58.09 100 ALA A CA 1
ATOM 788 C C . ALA A 1 100 ? -13.350 3.665 31.891 1.00 58.09 100 ALA A C 1
ATOM 790 O O . ALA A 1 100 ? -14.366 4.186 32.411 1.00 58.09 100 ALA A O 1
#

Sequence (100 aa):
MMYEQTYYKMGRSEELGVTALEIPYRGGKTSMLIILPNEVEGLSQVEDHLTSQNLSDLMKNLSICTNVKLYLPKFKLEQTLDLKGTLTAMGIEDFFTPQA

Secondary structure (DSSP, 8-state):
-EEEEEEEEEEEETTTTEEEEEEEPTTSS-EEEEEEESSTT-HHHHHHH--HHHHHHHHHTTTEEEEEEEEE----------HHHHHHHTT--GGGSTT-

Solvent-accessible surface area (backbone atoms only — not comparable to full-atom values): 6223 Å² total; per-residue (Å²): 113,44,78,50,76,48,74,35,32,34,22,73,38,79,91,67,42,30,41,34,40,46,47,75,44,92,85,76,82,52,62,48,78,46,79,40,54,75,45,95,83,32,57,66,61,38,61,78,64,62,40,76,66,56,51,53,54,49,59,69,46,42,69,46,73,40,82,41,80,46,78,43,78,77,82,85,89,86,84,89,79,80,54,66,65,58,40,36,75,72,70,53,46,60,83,79,41,96,85,94

Mean predicted aligned error: 5.43 Å

Foldseek 3Di:
DDKDWAWWQWFDDPPLQWIWTWAADPPRPDIDIDIGHNDPPSPVSSVVVDDPVVVVVRVVRSPDTDGDTDDDDDDDDDDDDDCQVVCVVVVNPCVVDPND

pLDDT: mean 90.91, std 5.09, range [58.09, 95.5]

InterPro domains:
  IPR000215 Serpin family [PTHR11461] (1-99)
  IPR023796 Serpin domain [PF0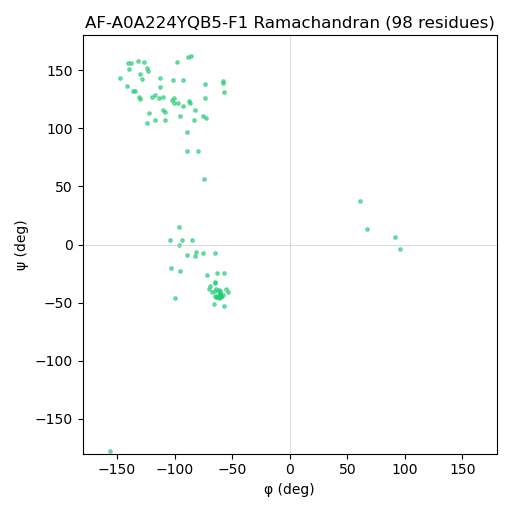0079] (1-100)
  IPR036186 Serpin superfamily [SSF56574] (1-100)
  IPR042185 Serpin superfamily, domain 2 [G3DSA:2.30.39.10] (1-96)

Organism: NCBI:txid60191

Radius of gyration: 17.78 Å; Cα contacts (8 Å, |Δi|>4): 126; chains: 1; bounding box: 34×33×52 Å

Nearest PDB structures (foldseek):
  7ahp-assembly1_A  TM=9.422E-01  e=4.339E-06  Ixodes ricinus
  6kga-assembly1_B  TM=9.522E-01  e=5.918E-06  Dromaius novaehollandiae
  1sek-assembly1_A-2  TM=9.440E-01  e=1.029E-04  Manduca sexta
  3zha-assembly1_B  TM=9.019E-01  e=2.956E-04  Canis lupus familiaris
  2dut-assembly1_A  TM=9.061E-01  e=3.790E-04  Gallus gallus